Protein AF-A0AAV8VFJ3-F1 (afdb_monomer)

Foldseek 3Di:
DDDDDDDDDDDDPPPPDPPPPPCPPVVVVVVVVVVVPDDPDPDDPVRVVVVVQCVVAWDADPVGDIDGHDDDPDDPVVCPPVPVVVVVVVVVVVVVLVVDVVCVVVVVVVVVVCVVVVVDDDDPDD

Mean predicted aligned error: 16.57 Å

Structure (mmCIF, N/CA/C/O backbone):
data_AF-A0AAV8VFJ3-F1
#
_entry.id   AF-A0AAV8VFJ3-F1
#
loop_
_atom_site.group_PDB
_atom_site.id
_atom_site.type_symbol
_atom_site.label_atom_id
_atom_site.label_alt_id
_atom_site.label_comp_id
_atom_site.label_asym_id
_atom_site.label_entity_id
_atom_site.label_seq_id
_atom_site.pdbx_PDB_ins_code
_atom_site.Cartn_x
_atom_site.Cartn_y
_atom_site.Cartn_z
_atom_site.occupancy
_atom_site.B_iso_or_equiv
_atom_site.auth_seq_id
_atom_site.auth_comp_id
_atom_site.auth_asym_id
_atom_site.auth_atom_id
_atom_site.pdbx_PDB_model_num
ATOM 1 N N . MET A 1 1 ? -34.687 39.461 -45.281 1.00 33.06 1 MET A N 1
ATOM 2 C CA . MET A 1 1 ? -35.339 39.991 -44.066 1.00 33.06 1 MET A CA 1
ATOM 3 C C . MET A 1 1 ? -34.646 39.343 -42.871 1.00 33.06 1 MET A C 1
ATOM 5 O O . MET A 1 1 ? -34.921 38.197 -42.564 1.00 33.06 1 MET A O 1
ATOM 9 N N . THR A 1 2 ? -33.434 39.802 -42.568 1.00 41.56 2 THR A N 1
ATOM 10 C CA . THR A 1 2 ? -33.091 40.665 -41.418 1.00 41.56 2 THR A CA 1
ATOM 11 C C . THR A 1 2 ? -33.294 39.954 -40.078 1.00 41.56 2 THR A C 1
ATOM 13 O O . THR A 1 2 ? -34.392 39.939 -39.534 1.00 41.56 2 THR A O 1
ATOM 16 N N . ILE A 1 3 ? -32.209 39.376 -39.555 1.00 34.97 3 ILE A N 1
ATOM 17 C CA . ILE A 1 3 ? -32.096 38.940 -38.157 1.00 34.97 3 ILE A CA 1
ATOM 18 C C . ILE A 1 3 ? -31.726 40.187 -37.331 1.00 34.97 3 ILE A C 1
ATOM 20 O O . ILE A 1 3 ? -30.888 40.970 -37.791 1.00 34.97 3 ILE A O 1
ATOM 24 N N . PRO A 1 4 ? -32.374 40.439 -36.178 1.00 44.12 4 PRO A N 1
ATOM 25 C CA . PRO A 1 4 ? -32.238 41.697 -35.464 1.00 44.12 4 PRO A CA 1
ATOM 26 C C . PRO A 1 4 ? -30.902 41.829 -34.728 1.00 44.12 4 PRO A C 1
ATOM 28 O O . PRO A 1 4 ? -30.181 40.869 -34.467 1.00 44.12 4 PRO A O 1
ATOM 31 N N . GLN A 1 5 ? -30.623 43.093 -34.427 1.00 42.72 5 GLN A N 1
ATOM 32 C CA . GLN A 1 5 ? -29.388 43.657 -33.912 1.00 42.72 5 GLN A CA 1
ATOM 33 C C . GLN A 1 5 ? -28.966 43.124 -32.539 1.00 42.72 5 GLN A C 1
ATOM 35 O O . GLN A 1 5 ? -29.764 42.958 -31.615 1.00 42.72 5 GLN A O 1
ATOM 40 N N . ASN A 1 6 ? -27.651 42.952 -32.449 1.00 46.62 6 ASN A N 1
ATOM 41 C CA . ASN A 1 6 ? -26.830 42.634 -31.294 1.00 46.62 6 ASN A CA 1
ATOM 42 C C . ASN A 1 6 ? -27.063 43.636 -30.144 1.00 46.62 6 ASN A C 1
ATOM 44 O O . ASN A 1 6 ? -26.821 44.834 -30.304 1.00 46.62 6 ASN A O 1
ATOM 48 N N . LYS A 1 7 ? -27.524 43.159 -28.980 1.00 47.38 7 LYS A N 1
ATOM 49 C CA . LYS A 1 7 ? -27.520 43.953 -27.744 1.00 47.38 7 LYS A CA 1
ATOM 50 C C . LYS A 1 7 ? -26.159 43.797 -27.077 1.00 47.38 7 LYS A C 1
ATOM 52 O O . LYS A 1 7 ? -25.814 42.725 -26.592 1.00 47.38 7 LYS A O 1
ATOM 57 N N . ALA A 1 8 ? -25.417 44.898 -27.081 1.00 51.25 8 ALA A N 1
ATOM 58 C CA . ALA A 1 8 ? -24.137 45.055 -26.418 1.00 51.25 8 ALA A CA 1
ATOM 59 C C . ALA A 1 8 ? -24.222 44.682 -24.929 1.00 51.25 8 ALA A C 1
ATOM 61 O O . ALA A 1 8 ? -25.044 45.229 -24.192 1.00 51.25 8 ALA A O 1
ATOM 62 N N . PHE A 1 9 ? -23.323 43.801 -24.490 1.00 41.53 9 PHE A N 1
ATOM 63 C CA . PHE A 1 9 ? -22.914 43.713 -23.091 1.00 41.53 9 PHE A CA 1
ATOM 64 C C . PHE A 1 9 ? -21.600 44.485 -22.911 1.00 41.53 9 PHE A C 1
ATOM 66 O O . PHE A 1 9 ? -20.770 44.498 -23.825 1.00 41.53 9 PHE A O 1
ATOM 73 N N . PRO A 1 10 ? -21.435 45.196 -21.783 1.00 48.06 10 PRO A N 1
ATOM 74 C CA . PRO A 1 10 ? -20.426 46.229 -21.645 1.00 48.06 10 PRO A CA 1
ATOM 75 C C . PRO A 1 10 ? -19.028 45.629 -21.511 1.00 48.06 10 PRO A C 1
ATOM 77 O O . PRO A 1 10 ? -18.811 44.617 -20.847 1.00 48.06 10 PRO A O 1
ATOM 80 N N . PHE A 1 11 ? -18.090 46.310 -22.161 1.00 47.00 11 PHE A N 1
ATOM 81 C CA . PHE A 1 11 ? -16.655 46.083 -22.132 1.00 47.00 11 PHE A CA 1
ATOM 82 C C . PHE A 1 11 ? -16.135 45.837 -20.708 1.00 47.00 11 PHE A C 1
ATOM 84 O O . PHE A 1 11 ? -16.162 46.734 -19.867 1.00 47.00 11 PHE A O 1
ATOM 91 N N . CYS A 1 12 ? -15.597 44.639 -20.471 1.00 40.97 12 CYS A N 1
ATOM 92 C CA . CYS A 1 12 ? -14.735 44.352 -19.330 1.00 40.97 12 CYS A CA 1
ATOM 93 C C . CYS A 1 12 ? -13.270 44.359 -19.822 1.00 40.97 12 CYS A C 1
ATOM 95 O O . CYS A 1 12 ? -12.925 43.499 -20.635 1.00 40.97 12 CYS A O 1
ATOM 97 N N . PRO A 1 13 ? -12.398 45.297 -19.394 1.00 53.34 13 PRO A N 1
ATOM 98 C CA . PRO A 1 13 ? -11.065 45.471 -19.990 1.00 53.34 13 PRO A CA 1
ATOM 99 C C . PRO A 1 13 ? -9.995 44.445 -19.580 1.00 53.34 13 PRO A C 1
ATOM 101 O O . PRO A 1 13 ? -8.829 44.642 -19.905 1.00 53.34 13 PRO A O 1
ATOM 104 N N . THR A 1 14 ? -10.329 43.371 -18.864 1.00 51.41 14 THR A N 1
ATOM 105 C CA . THR A 1 14 ? -9.326 42.393 -18.385 1.00 51.41 14 THR A CA 1
ATOM 106 C C . THR A 1 14 ? -9.675 40.937 -18.666 1.00 51.41 14 THR A C 1
ATOM 108 O O . THR A 1 14 ? -9.094 40.029 -18.074 1.00 51.41 14 THR A O 1
ATOM 111 N N . ALA A 1 15 ? -10.543 40.678 -19.642 1.00 45.84 15 ALA A N 1
ATOM 112 C CA . ALA A 1 15 ? -10.585 39.363 -20.259 1.00 45.84 15 ALA A CA 1
ATOM 113 C C . ALA A 1 15 ? -9.408 39.249 -21.239 1.00 45.84 15 ALA A C 1
ATOM 115 O O . ALA A 1 15 ? -9.534 39.582 -22.416 1.00 45.84 15 ALA A O 1
ATOM 116 N N . LEU A 1 16 ? -8.266 38.740 -20.763 1.00 46.59 16 LEU A N 1
ATOM 117 C CA . LEU A 1 16 ? -7.356 37.971 -21.617 1.00 46.59 16 LEU A CA 1
ATOM 118 C C . LEU A 1 16 ?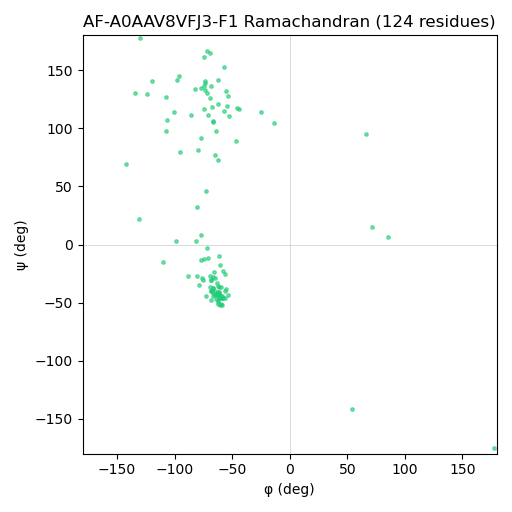 -8.093 36.693 -22.026 1.00 46.59 16 LEU A C 1
ATOM 120 O O . LEU A 1 16 ? -7.967 35.621 -21.443 1.00 46.59 16 LEU A O 1
ATOM 124 N N . PHE A 1 17 ? -8.982 36.927 -22.980 1.00 36.66 17 PHE A N 1
ATOM 125 C CA . PHE A 1 17 ? -9.399 36.095 -24.079 1.00 36.66 17 PHE A CA 1
ATOM 126 C C . PHE A 1 17 ? -8.439 34.916 -24.271 1.00 36.66 17 PHE A C 1
ATOM 128 O O . PHE A 1 17 ? -7.335 35.067 -24.792 1.00 36.66 17 PHE A O 1
ATOM 135 N N . TRP A 1 18 ? -8.870 33.727 -23.856 1.00 38.53 18 TRP A N 1
ATOM 136 C CA . TRP A 1 18 ? -8.283 32.467 -24.304 1.00 38.53 18 TRP A CA 1
ATOM 137 C C . TRP A 1 18 ? -8.686 32.182 -25.758 1.00 38.53 18 TRP A C 1
ATOM 139 O O . TRP A 1 18 ? -9.033 31.057 -26.096 1.00 38.53 18 TRP A O 1
ATOM 149 N N . ASP A 1 19 ? -8.588 33.170 -26.646 1.00 57.94 19 ASP A N 1
ATOM 150 C CA . ASP A 1 19 ? -8.544 32.879 -28.074 1.00 57.94 19 ASP A CA 1
ATOM 151 C C . ASP A 1 19 ? -7.081 32.841 -28.471 1.00 57.94 19 ASP A C 1
ATOM 153 O O . ASP A 1 19 ? -6.491 33.767 -29.020 1.00 57.94 19 ASP A O 1
ATOM 157 N N . ASN A 1 20 ? -6.487 31.705 -28.154 1.00 53.72 20 ASN A N 1
ATOM 158 C CA . ASN A 1 20 ? -5.525 31.121 -29.056 1.00 53.72 20 ASN A CA 1
ATOM 159 C C . ASN A 1 20 ? -5.728 29.611 -29.014 1.00 53.72 20 ASN A C 1
ATOM 161 O O . ASN A 1 20 ? -4.854 28.841 -28.620 1.00 53.72 20 ASN A O 1
ATOM 165 N N . THR A 1 21 ? -6.864 29.169 -29.559 1.00 55.00 21 THR A N 1
ATOM 166 C CA . THR A 1 21 ? -6.799 28.041 -30.494 1.00 55.00 21 THR A CA 1
ATOM 167 C C . THR A 1 21 ? -5.944 28.507 -31.672 1.00 55.00 21 THR A C 1
ATOM 169 O O . THR A 1 21 ? -6.419 28.772 -32.773 1.00 55.00 21 THR A O 1
ATOM 172 N N . SER A 1 22 ? -4.633 28.619 -31.417 1.00 54.38 22 SER A N 1
ATOM 173 C CA . SER A 1 22 ? -3.649 28.369 -32.445 1.00 54.38 22 SER A CA 1
ATOM 174 C C . SER A 1 22 ? -4.130 27.082 -33.079 1.00 54.38 22 SER A C 1
ATOM 176 O O . SER A 1 22 ? -4.323 26.082 -32.379 1.00 54.38 22 SER A O 1
ATOM 178 N N . LEU A 1 23 ? -4.463 27.166 -34.364 1.00 51.66 23 LEU A N 1
ATOM 179 C CA . LEU A 1 23 ? -4.550 26.027 -35.251 1.00 51.66 23 LEU A CA 1
ATOM 180 C C . LEU A 1 23 ? -3.279 25.226 -35.004 1.00 51.66 23 LEU A C 1
ATOM 182 O O . LEU A 1 23 ? -2.247 25.475 -35.624 1.00 51.66 23 LEU A O 1
ATOM 186 N N . PHE A 1 24 ? -3.339 24.309 -34.041 1.00 57.88 24 PHE A N 1
ATOM 187 C CA . PHE A 1 24 ? -2.315 23.322 -33.829 1.00 57.88 24 PHE A CA 1
ATOM 188 C C . PHE A 1 24 ? -2.378 22.524 -35.112 1.00 57.88 24 PHE A C 1
ATOM 190 O O . PHE A 1 24 ? -3.324 21.765 -35.337 1.00 57.88 24 PHE A O 1
ATOM 197 N N . ASN A 1 25 ? -1.481 22.858 -36.037 1.00 71.69 25 ASN A N 1
ATOM 198 C CA . ASN A 1 25 ? -1.535 22.352 -37.385 1.00 71.69 25 ASN A CA 1
ATOM 199 C C . ASN A 1 25 ? -1.516 20.830 -37.250 1.00 71.69 25 ASN A C 1
ATOM 201 O O . ASN A 1 25 ? -0.550 20.260 -36.747 1.00 71.69 25 ASN A O 1
ATOM 205 N N . ILE A 1 26 ? -2.600 20.165 -37.650 1.00 76.75 26 ILE A N 1
ATOM 206 C CA . ILE A 1 26 ? -2.734 18.710 -37.530 1.00 76.75 26 ILE A CA 1
ATOM 207 C C . ILE A 1 26 ? -1.561 18.023 -38.248 1.00 76.75 26 ILE A C 1
ATOM 209 O O . ILE A 1 26 ? -1.148 16.940 -37.852 1.00 76.75 26 ILE A O 1
ATOM 213 N N . GLN A 1 27 ? -0.948 18.680 -39.241 1.00 75.75 27 GLN A N 1
ATOM 214 C CA . GLN A 1 27 ? 0.276 18.220 -39.894 1.00 75.75 27 GLN A CA 1
ATOM 215 C C . GLN A 1 27 ? 1.507 18.285 -38.980 1.00 75.75 27 GLN A C 1
ATOM 217 O O . GLN A 1 27 ? 2.336 17.385 -39.045 1.00 75.75 27 GLN A O 1
ATOM 222 N N . GLN A 1 28 ? 1.628 19.298 -38.117 1.00 77.94 28 GLN A N 1
ATOM 223 C CA . GLN A 1 28 ? 2.675 19.361 -37.091 1.00 77.94 28 GLN A CA 1
ATOM 224 C C . GLN A 1 28 ? 2.447 18.294 -36.018 1.00 77.94 28 GLN A C 1
ATOM 226 O O . GLN A 1 28 ? 3.399 17.623 -35.638 1.00 77.94 28 GLN A O 1
ATOM 231 N N . LEU A 1 29 ? 1.192 18.063 -35.605 1.00 78.19 29 LEU A N 1
ATOM 232 C CA . LEU A 1 29 ? 0.853 16.959 -34.698 1.00 78.19 29 LEU A CA 1
ATOM 233 C C . LEU A 1 29 ? 1.189 15.601 -35.328 1.00 78.19 29 LEU A C 1
ATOM 235 O O . LEU A 1 29 ? 1.818 14.759 -34.702 1.00 78.19 29 LEU A O 1
ATOM 239 N N . ALA A 1 30 ? 0.811 15.393 -36.588 1.00 80.06 30 ALA A N 1
ATOM 240 C CA . ALA A 1 30 ? 1.083 14.159 -37.316 1.00 80.06 30 ALA A CA 1
ATOM 241 C C . ALA A 1 30 ? 2.582 13.954 -37.575 1.00 80.06 30 ALA A C 1
ATOM 243 O O . ALA A 1 30 ? 3.058 12.825 -37.521 1.00 80.06 30 ALA A O 1
ATOM 244 N N . ALA A 1 31 ? 3.333 15.022 -37.853 1.00 79.75 31 ALA A N 1
ATOM 245 C CA . ALA A 1 31 ? 4.785 14.964 -37.980 1.00 79.75 31 ALA A CA 1
ATOM 246 C C . ALA A 1 31 ? 5.445 14.632 -36.636 1.00 79.75 31 ALA A C 1
ATOM 248 O O . ALA A 1 31 ? 6.324 13.779 -36.600 1.00 79.75 31 ALA A O 1
ATOM 249 N N . PHE A 1 32 ? 4.973 15.230 -35.540 1.00 79.50 32 PHE A N 1
ATOM 250 C CA . PHE A 1 32 ? 5.429 14.927 -34.186 1.00 79.50 32 PHE A CA 1
ATOM 251 C C . PHE A 1 32 ? 5.220 13.444 -33.840 1.00 79.50 32 PHE A C 1
ATOM 253 O O . PHE A 1 32 ? 6.181 12.749 -33.522 1.00 79.50 32 PHE A O 1
ATOM 260 N N . TRP A 1 33 ? 4.006 12.912 -34.028 1.00 75.38 33 TRP A N 1
ATOM 261 C CA . TRP A 1 33 ? 3.724 11.495 -33.755 1.00 75.38 33 TRP A CA 1
ATOM 262 C C . TRP A 1 33 ? 4.460 10.531 -34.694 1.00 75.38 33 TRP A C 1
ATOM 264 O O . TRP A 1 33 ? 4.774 9.419 -34.288 1.00 75.38 33 TRP A O 1
ATOM 274 N N . LYS A 1 34 ? 4.784 10.934 -35.932 1.00 72.69 34 LYS A N 1
ATOM 275 C CA . LYS A 1 34 ? 5.639 10.136 -36.832 1.00 72.69 34 LYS A CA 1
ATOM 276 C C . LYS A 1 34 ? 7.088 10.050 -36.352 1.00 72.69 34 LYS A C 1
ATOM 278 O O . LYS A 1 34 ? 7.738 9.052 -36.635 1.00 72.69 34 LYS A O 1
ATOM 283 N N . VAL A 1 35 ? 7.586 11.071 -35.655 1.00 70.62 35 VAL A N 1
ATOM 284 C CA . VAL A 1 35 ? 8.947 11.087 -35.093 1.00 70.62 35 VAL A CA 1
ATOM 285 C C . VAL A 1 35 ? 9.049 10.204 -33.845 1.00 70.62 35 VAL A C 1
ATOM 287 O O . VAL A 1 35 ? 10.094 9.600 -33.622 1.00 70.62 35 VAL A O 1
ATOM 290 N N . GLU A 1 36 ? 7.972 10.058 -33.068 1.00 62.38 36 GLU A N 1
ATOM 291 C CA . GLU A 1 36 ? 7.946 9.159 -31.900 1.00 62.38 36 GLU A CA 1
ATOM 292 C C . GLU A 1 36 ? 7.852 7.664 -32.259 1.00 62.38 36 GLU A C 1
ATOM 294 O O . GLU A 1 36 ? 8.111 6.806 -31.412 1.00 62.38 36 GLU A O 1
ATOM 299 N N . VAL A 1 37 ? 7.544 7.323 -33.516 1.00 62.25 37 VAL A N 1
ATOM 300 C CA . VAL A 1 37 ? 7.648 5.944 -34.019 1.00 62.25 37 VAL A CA 1
ATOM 301 C C . VAL A 1 37 ? 9.114 5.656 -34.345 1.00 62.25 37 VAL A C 1
ATOM 303 O O . VAL A 1 37 ? 9.564 5.766 -35.485 1.00 62.25 37 VAL A O 1
ATOM 306 N N . LEU A 1 38 ? 9.884 5.317 -33.314 1.00 64.44 38 LEU A N 1
ATOM 307 C CA . LEU A 1 38 ? 11.282 4.926 -33.464 1.00 64.44 38 LEU A CA 1
ATOM 308 C C . LEU A 1 38 ? 11.379 3.567 -34.178 1.00 64.44 38 LEU A C 1
ATOM 310 O O . LEU A 1 38 ? 10.649 2.625 -33.865 1.00 64.44 38 LEU A O 1
ATOM 314 N N . ALA A 1 39 ? 12.309 3.456 -35.131 1.00 68.69 39 ALA A N 1
ATOM 315 C CA . ALA A 1 39 ? 12.740 2.165 -35.667 1.00 68.69 39 ALA A CA 1
ATOM 316 C C . ALA A 1 39 ? 13.265 1.277 -34.518 1.00 68.69 39 ALA A C 1
ATOM 318 O O . ALA A 1 39 ? 13.744 1.829 -33.523 1.00 68.69 39 ALA A O 1
ATOM 319 N N . PRO A 1 40 ? 13.206 -0.068 -34.626 1.00 66.38 40 PRO A N 1
ATOM 320 C CA . PRO A 1 40 ? 13.707 -0.955 -33.579 1.00 66.38 40 PRO A CA 1
ATOM 321 C C . PRO A 1 40 ? 15.150 -0.581 -33.222 1.00 66.38 40 PRO A C 1
ATOM 323 O O . PRO A 1 40 ? 16.069 -0.713 -34.033 1.00 66.38 40 PRO A O 1
ATOM 326 N N . LYS A 1 41 ? 15.319 -0.037 -32.015 1.00 70.75 41 LYS A N 1
ATOM 327 C CA . LYS A 1 41 ? 16.600 0.427 -31.488 1.00 70.75 41 LYS A CA 1
ATOM 328 C C . LYS A 1 41 ? 17.402 -0.796 -31.052 1.00 70.75 41 LYS A C 1
ATOM 330 O O . LYS A 1 41 ? 16.868 -1.677 -30.385 1.00 70.75 41 LYS A O 1
ATOM 335 N N . LEU A 1 42 ? 18.688 -0.848 -31.401 1.00 79.56 42 LEU A N 1
ATOM 336 C CA . LEU A 1 42 ? 19.613 -1.783 -30.762 1.00 79.56 42 LEU A CA 1
ATOM 337 C C . LEU A 1 42 ? 19.761 -1.351 -29.301 1.00 79.56 42 LEU A C 1
ATOM 339 O O . LEU A 1 42 ? 20.366 -0.317 -29.022 1.00 79.56 42 LEU A O 1
ATOM 343 N N . LEU A 1 43 ? 19.142 -2.105 -28.397 1.00 83.00 43 LEU A N 1
ATOM 344 C CA . LEU A 1 43 ? 19.193 -1.837 -26.965 1.00 83.00 43 LEU A CA 1
ATOM 345 C C . LEU A 1 43 ? 20.560 -2.235 -26.420 1.00 83.00 43 LEU A C 1
ATOM 347 O O . LEU A 1 43 ? 21.074 -3.311 -26.740 1.00 83.00 43 LEU A O 1
ATOM 351 N N . ASN A 1 44 ? 21.133 -1.393 -25.563 1.00 88.12 44 ASN A N 1
ATOM 352 C CA . ASN A 1 44 ? 22.249 -1.839 -24.738 1.00 88.12 44 ASN A CA 1
ATOM 353 C C . ASN A 1 44 ? 21.758 -2.858 -23.689 1.00 88.12 44 ASN A C 1
ATOM 355 O O . ASN A 1 44 ? 20.561 -2.964 -23.420 1.00 88.12 44 ASN A O 1
ATOM 359 N N . THR A 1 45 ? 22.672 -3.597 -23.062 1.00 88.56 45 THR A N 1
ATOM 360 C CA . THR A 1 45 ? 22.340 -4.638 -22.072 1.00 88.56 45 THR A CA 1
ATOM 361 C C . THR A 1 45 ? 21.446 -4.127 -20.939 1.00 88.56 45 THR A C 1
ATOM 363 O O . THR A 1 45 ? 20.468 -4.784 -20.593 1.00 88.56 45 THR A O 1
ATOM 366 N N . GLU A 1 46 ? 21.737 -2.944 -20.397 1.00 89.44 46 GLU A N 1
ATOM 367 C CA . GLU A 1 46 ? 20.934 -2.322 -19.335 1.00 89.44 46 GLU A CA 1
ATOM 368 C C . GLU A 1 46 ? 19.536 -1.911 -19.822 1.00 89.44 46 GLU A C 1
ATOM 370 O O . GLU A 1 46 ? 18.546 -2.122 -19.121 1.00 89.44 46 GLU A O 1
ATOM 375 N N . GLU A 1 47 ? 19.435 -1.368 -21.040 1.00 88.25 47 GLU A N 1
ATOM 376 C CA . GLU A 1 47 ? 18.155 -0.963 -21.635 1.00 88.25 47 GLU A CA 1
ATOM 377 C C . GLU A 1 47 ? 17.261 -2.187 -21.880 1.00 88.25 47 GLU A C 1
ATOM 379 O O . GLU A 1 47 ? 16.082 -2.169 -21.527 1.00 88.25 47 GLU A O 1
ATOM 384 N N . ALA A 1 48 ? 17.837 -3.277 -22.395 1.00 89.25 48 ALA A N 1
ATOM 385 C CA . ALA A 1 48 ? 17.131 -4.537 -22.610 1.00 89.25 48 ALA A CA 1
ATOM 386 C C . ALA A 1 48 ? 16.610 -5.138 -21.293 1.00 89.25 48 ALA A C 1
ATOM 388 O O . ALA A 1 48 ? 15.468 -5.589 -21.228 1.00 89.25 48 ALA A O 1
ATOM 389 N N . GLN A 1 49 ? 17.410 -5.096 -20.223 1.00 88.19 49 GLN A N 1
ATOM 390 C CA . GLN A 1 49 ? 16.987 -5.550 -18.893 1.00 88.19 49 GLN A CA 1
ATOM 391 C C . GLN A 1 49 ? 15.850 -4.696 -18.319 1.00 88.19 49 GLN A C 1
ATOM 393 O O . GLN A 1 49 ? 14.915 -5.229 -17.717 1.00 88.19 49 GLN A O 1
ATOM 398 N N . CYS A 1 50 ? 15.906 -3.375 -18.508 1.00 87.00 50 CYS A N 1
ATOM 399 C CA . CYS A 1 50 ? 14.838 -2.473 -18.082 1.00 87.00 50 CYS A CA 1
ATOM 400 C C . CYS A 1 50 ? 13.533 -2.751 -18.835 1.00 87.00 50 CYS A C 1
ATOM 402 O O . CYS A 1 50 ? 12.466 -2.783 -18.220 1.00 87.00 50 CYS A O 1
ATOM 404 N N . GLU A 1 51 ? 13.614 -2.984 -20.146 1.00 89.44 51 GLU A N 1
ATOM 405 C CA . GLU A 1 51 ? 12.449 -3.301 -20.968 1.00 89.44 51 GLU A CA 1
ATOM 406 C C . GLU A 1 51 ? 11.843 -4.659 -20.600 1.00 89.44 51 GLU A C 1
ATOM 408 O O . GLU A 1 51 ? 10.633 -4.753 -20.392 1.00 89.44 51 GLU A O 1
ATOM 413 N N . GLU A 1 52 ? 12.669 -5.689 -20.401 1.00 90.00 52 GLU A N 1
ATOM 414 C CA . GLU A 1 52 ? 12.206 -6.993 -19.918 1.00 90.00 52 GLU A CA 1
ATOM 415 C C . GLU A 1 52 ? 11.501 -6.863 -18.560 1.00 90.00 52 GLU A C 1
ATOM 417 O O . GLU A 1 52 ? 10.406 -7.401 -18.360 1.00 90.00 52 GLU A O 1
ATOM 422 N N . LEU A 1 53 ? 12.089 -6.110 -17.625 1.00 88.50 53 LEU A N 1
ATOM 423 C CA . LEU A 1 53 ? 11.484 -5.865 -16.320 1.00 88.50 53 LEU A CA 1
ATOM 424 C C . LEU A 1 53 ? 10.137 -5.151 -16.458 1.00 88.50 53 LEU A C 1
ATOM 426 O O . LEU A 1 53 ? 9.170 -5.549 -15.802 1.00 88.50 53 LEU A O 1
ATOM 430 N N . PHE A 1 54 ? 10.058 -4.123 -17.302 1.00 89.69 54 PHE A N 1
ATOM 431 C CA . PHE A 1 54 ? 8.828 -3.381 -17.553 1.00 89.69 54 PHE A CA 1
ATOM 432 C C . PHE A 1 54 ? 7.737 -4.297 -18.111 1.00 89.69 54 PHE A C 1
ATOM 434 O O . PHE A 1 54 ? 6.666 -4.382 -17.513 1.00 89.69 54 PHE A O 1
ATOM 441 N N . LEU A 1 55 ? 8.028 -5.059 -19.168 1.00 90.12 55 LEU A N 1
ATOM 442 C CA . LEU A 1 55 ? 7.087 -6.004 -19.779 1.00 90.12 55 LEU A CA 1
ATOM 443 C C . LEU A 1 55 ? 6.622 -7.087 -18.797 1.00 90.12 55 LEU A C 1
ATOM 445 O O . LEU A 1 55 ? 5.460 -7.489 -18.806 1.00 90.12 55 LEU A O 1
ATOM 449 N N . LYS A 1 56 ? 7.513 -7.550 -17.916 1.00 88.94 56 LYS A N 1
ATOM 450 C CA . LYS A 1 56 ? 7.206 -8.583 -16.917 1.00 88.94 56 LYS A CA 1
ATOM 451 C C . LYS A 1 56 ? 6.390 -8.064 -15.734 1.00 88.94 56 LYS A C 1
ATOM 453 O O . LYS A 1 56 ? 5.700 -8.841 -15.073 1.00 88.94 56 LYS A O 1
ATOM 458 N N . THR A 1 57 ? 6.526 -6.786 -15.392 1.00 91.12 57 THR A N 1
ATOM 459 C CA . THR A 1 57 ? 5.937 -6.212 -14.168 1.00 91.12 57 THR A CA 1
ATOM 460 C C . THR A 1 57 ? 4.790 -5.257 -14.430 1.00 91.12 57 THR A C 1
ATOM 462 O O . THR A 1 57 ? 4.039 -4.980 -13.500 1.00 91.12 57 THR A O 1
ATOM 465 N N . THR A 1 58 ? 4.624 -4.785 -15.659 1.00 92.88 58 THR A N 1
ATOM 466 C CA . THR A 1 58 ? 3.652 -3.756 -16.009 1.00 92.88 58 THR A CA 1
ATOM 467 C C . THR A 1 58 ? 2.725 -4.249 -17.110 1.00 92.88 58 THR A C 1
ATOM 469 O O . THR A 1 58 ? 3.166 -4.708 -18.158 1.00 92.88 58 THR A O 1
ATOM 472 N N . SER A 1 59 ? 1.421 -4.116 -16.892 1.00 93.19 59 SER A N 1
ATOM 473 C CA . SER A 1 59 ? 0.383 -4.351 -17.896 1.00 93.19 59 SER A CA 1
ATOM 474 C C . SER A 1 59 ? -0.587 -3.168 -17.951 1.00 93.19 59 SER A C 1
ATOM 476 O O . SER A 1 59 ? -0.432 -2.187 -17.219 1.00 93.19 59 SER A O 1
ATOM 478 N N . ARG A 1 60 ? -1.571 -3.212 -18.855 1.00 94.19 60 ARG A N 1
ATOM 479 C CA . ARG A 1 60 ? -2.644 -2.214 -18.925 1.00 94.19 60 ARG A CA 1
ATOM 480 C C . ARG A 1 60 ? -4.004 -2.871 -18.732 1.00 94.19 60 ARG A C 1
ATOM 482 O O . ARG A 1 60 ? -4.244 -3.960 -19.239 1.00 94.19 60 ARG A O 1
ATOM 489 N N . ASP A 1 61 ? -4.873 -2.180 -18.009 1.00 90.62 61 ASP A N 1
ATOM 490 C CA . ASP A 1 61 ? -6.295 -2.502 -17.884 1.00 90.62 61 ASP A CA 1
ATOM 491 C C . ASP A 1 61 ? -7.044 -2.174 -19.193 1.00 90.62 61 ASP A C 1
ATOM 493 O O . ASP A 1 61 ? -6.548 -1.415 -20.029 1.00 90.62 61 ASP A O 1
ATOM 497 N N . ASN A 1 62 ? -8.279 -2.655 -19.341 1.00 91.75 62 ASN A N 1
ATOM 498 C CA . ASN A 1 62 ? -9.141 -2.442 -20.513 1.00 91.75 62 ASN A CA 1
ATOM 499 C C . ASN A 1 62 ? -9.455 -0.955 -20.781 1.00 91.75 62 ASN A C 1
ATOM 501 O O . ASN A 1 62 ? -9.869 -0.590 -21.877 1.00 91.75 62 ASN A O 1
ATOM 505 N N . ILE A 1 63 ? -9.250 -0.094 -19.781 1.00 92.25 63 ILE A N 1
ATOM 506 C CA . ILE A 1 63 ? -9.450 1.366 -19.837 1.00 92.25 63 ILE A CA 1
ATOM 507 C C . ILE A 1 63 ? -8.106 2.100 -20.074 1.00 92.25 63 ILE A C 1
ATOM 509 O O . ILE A 1 63 ? -8.035 3.324 -20.080 1.00 92.25 63 ILE A O 1
ATOM 513 N N . GLY A 1 64 ? -7.001 1.367 -20.254 1.00 88.94 64 GLY A N 1
ATOM 514 C CA . GLY A 1 64 ? -5.674 1.921 -20.543 1.00 88.94 64 GLY A CA 1
ATOM 515 C C . GLY A 1 64 ? -4.857 2.346 -19.317 1.00 88.94 64 GLY A C 1
ATOM 516 O O . GLY A 1 64 ? -3.778 2.914 -19.475 1.00 88.94 64 GLY A O 1
ATOM 517 N N . ARG A 1 65 ? -5.327 2.063 -18.095 1.00 90.50 65 ARG A N 1
ATOM 518 C CA . ARG A 1 65 ? -4.580 2.336 -16.854 1.00 90.50 65 ARG A CA 1
ATOM 519 C C . ARG A 1 65 ? -3.435 1.345 -16.685 1.00 90.50 65 ARG A C 1
ATOM 521 O O . ARG A 1 65 ? -3.629 0.156 -16.914 1.00 90.50 65 ARG A O 1
ATOM 528 N N . PHE A 1 66 ? -2.276 1.814 -16.234 1.00 91.12 66 PHE A N 1
ATOM 529 C CA . PHE A 1 66 ? -1.156 0.929 -15.921 1.00 91.12 66 PHE A CA 1
ATOM 530 C C . PHE A 1 66 ? -1.412 0.128 -14.643 1.00 91.12 66 PHE A C 1
ATOM 532 O O . PHE A 1 66 ? -1.753 0.685 -13.600 1.00 91.12 66 PHE A O 1
ATOM 539 N N . ILE A 1 67 ? -1.198 -1.180 -14.733 1.00 89.44 67 ILE A N 1
ATOM 540 C CA . ILE A 1 67 ? -1.166 -2.118 -13.619 1.00 89.44 67 ILE A CA 1
ATOM 541 C C . ILE A 1 67 ? 0.301 -2.482 -13.420 1.00 89.44 67 ILE A C 1
ATOM 543 O O . ILE A 1 67 ? 0.882 -3.191 -14.236 1.00 89.44 67 ILE A O 1
ATOM 547 N N . VAL A 1 68 ? 0.910 -1.968 -12.354 1.00 89.88 68 VAL A N 1
ATOM 548 C CA . VAL A 1 68 ? 2.323 -2.210 -12.041 1.00 89.88 68 VAL A CA 1
ATOM 549 C C . VAL A 1 68 ? 2.412 -3.153 -10.849 1.00 89.88 68 VAL A C 1
ATOM 551 O O . VAL A 1 68 ? 1.828 -2.902 -9.793 1.00 89.88 68 VAL A O 1
ATOM 554 N N . ARG A 1 69 ? 3.166 -4.240 -10.995 1.00 84.00 69 ARG A N 1
ATOM 555 C CA . ARG A 1 69 ? 3.508 -5.143 -9.901 1.00 84.00 69 ARG A CA 1
ATOM 556 C C . ARG A 1 69 ? 4.550 -4.466 -9.024 1.00 84.00 69 ARG A C 1
ATOM 558 O O . ARG A 1 69 ? 5.673 -4.233 -9.465 1.00 84.00 69 ARG A O 1
ATOM 565 N N . LEU A 1 70 ? 4.195 -4.202 -7.770 1.00 81.19 70 LEU A N 1
ATOM 566 C CA . LEU A 1 70 ? 5.144 -3.659 -6.807 1.00 81.19 70 LEU A CA 1
ATOM 567 C C . LEU A 1 70 ? 6.284 -4.675 -6.592 1.00 81.19 70 LEU A C 1
ATOM 569 O O . LEU A 1 70 ? 6.008 -5.824 -6.229 1.00 81.19 70 LEU A O 1
ATOM 573 N N . PRO A 1 71 ? 7.550 -4.307 -6.852 1.00 72.50 71 PRO A N 1
ATOM 574 C CA . PRO A 1 71 ? 8.658 -5.230 -6.677 1.00 72.50 71 PRO A CA 1
ATOM 575 C C . PRO A 1 71 ? 8.867 -5.498 -5.184 1.00 72.50 71 PRO A C 1
ATOM 577 O O . PRO A 1 71 ? 9.032 -4.575 -4.387 1.00 72.50 71 PRO A O 1
ATOM 580 N N . PHE A 1 72 ? 8.879 -6.773 -4.796 1.00 72.62 72 PHE A N 1
ATOM 581 C CA . PHE A 1 72 ? 9.345 -7.158 -3.467 1.00 72.62 72 PHE A CA 1
ATOM 582 C C . PHE A 1 72 ? 10.863 -7.033 -3.425 1.00 72.62 72 PHE A C 1
ATOM 584 O O . PHE A 1 72 ? 11.551 -7.482 -4.340 1.00 72.62 72 PHE A O 1
ATOM 591 N N . LYS A 1 73 ? 11.368 -6.405 -2.360 1.00 67.25 73 LYS A N 1
ATOM 592 C CA . LYS A 1 73 ? 12.782 -6.047 -2.239 1.00 67.25 73 LYS A CA 1
ATOM 593 C C . LYS A 1 73 ? 13.706 -7.267 -2.149 1.00 67.25 73 LYS A C 1
ATOM 595 O O . LYS A 1 73 ? 14.865 -7.107 -2.481 1.00 67.25 73 LYS A O 1
ATOM 600 N N . GLU A 1 74 ? 13.198 -8.432 -1.719 1.00 69.06 74 GLU A N 1
ATOM 601 C CA . GLU A 1 74 ? 13.851 -9.754 -1.738 1.00 69.06 74 GLU A CA 1
ATOM 602 C C . GLU A 1 74 ? 12.945 -10.822 -1.080 1.00 69.06 74 GLU A C 1
ATOM 604 O O . GLU A 1 74 ? 11.795 -10.530 -0.746 1.00 69.06 74 GLU A O 1
ATOM 609 N N . ASN A 1 75 ? 13.466 -12.051 -0.932 1.00 67.25 75 ASN A N 1
ATOM 610 C CA . ASN A 1 75 ? 12.836 -13.273 -0.419 1.00 67.25 75 ASN A CA 1
ATOM 611 C C . ASN A 1 75 ? 11.645 -13.038 0.536 1.00 67.25 75 ASN A C 1
ATOM 613 O O . ASN A 1 75 ? 11.816 -12.559 1.656 1.00 67.25 75 ASN A O 1
ATOM 617 N N . ILE A 1 76 ? 10.438 -13.423 0.106 1.00 66.56 76 ILE A N 1
ATOM 618 C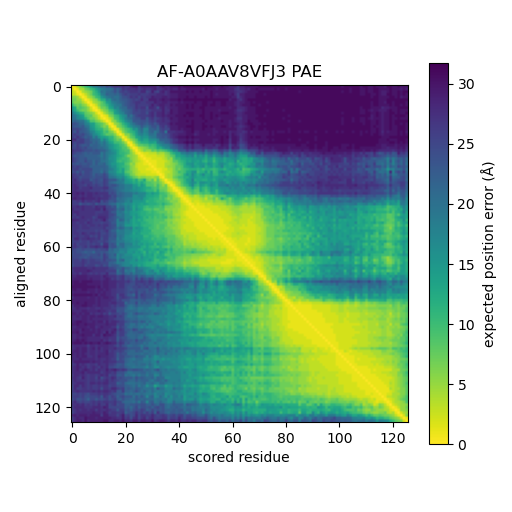 CA . ILE A 1 76 ? 9.171 -13.220 0.840 1.00 66.56 76 ILE A CA 1
ATOM 619 C C . ILE A 1 76 ? 9.223 -13.878 2.235 1.00 66.56 76 ILE A C 1
ATOM 621 O O . ILE A 1 76 ? 8.542 -13.451 3.165 1.00 66.56 76 ILE A O 1
ATOM 625 N N . TYR A 1 77 ? 10.096 -14.871 2.421 1.00 67.56 77 TYR A N 1
ATOM 626 C CA . TYR A 1 77 ? 10.327 -15.533 3.705 1.00 67.56 77 TYR A CA 1
ATOM 627 C C . TYR A 1 77 ? 11.069 -14.660 4.741 1.00 67.56 77 TYR A C 1
ATOM 629 O O . TYR A 1 77 ? 11.048 -14.981 5.927 1.00 67.56 77 TYR A O 1
ATOM 637 N N . ASN A 1 78 ? 11.644 -13.516 4.346 1.00 68.56 78 ASN A N 1
ATOM 638 C CA . ASN A 1 78 ? 12.287 -12.554 5.254 1.00 68.56 78 ASN A CA 1
ATOM 639 C C . ASN A 1 78 ? 11.293 -11.608 5.954 1.00 68.56 78 ASN A C 1
ATOM 641 O O . ASN A 1 78 ? 11.712 -10.739 6.718 1.00 68.56 78 ASN A O 1
ATOM 645 N N . LEU A 1 79 ? 9.979 -11.764 5.740 1.00 68.00 79 LEU A N 1
ATOM 646 C CA . LEU A 1 79 ? 8.951 -10.982 6.445 1.00 68.00 79 LEU A CA 1
ATOM 647 C C . LEU A 1 79 ? 8.958 -11.194 7.973 1.00 68.00 79 LEU A C 1
ATOM 649 O O . LEU A 1 79 ? 8.282 -10.452 8.691 1.00 68.00 79 LEU A O 1
ATOM 653 N N . GLY A 1 80 ? 9.719 -12.176 8.470 1.00 78.56 80 GLY A N 1
ATOM 654 C CA . GLY A 1 80 ? 9.954 -12.404 9.891 1.00 78.56 80 GLY A CA 1
ATOM 655 C C . GLY A 1 80 ? 8.653 -12.531 10.682 1.00 78.56 80 GLY A C 1
ATOM 656 O O . GLY A 1 80 ? 7.659 -13.078 10.203 1.00 78.56 80 GLY A O 1
ATOM 657 N N . ASP A 1 81 ? 8.634 -11.969 11.889 1.00 83.31 81 ASP A N 1
ATOM 658 C CA . ASP A 1 81 ? 7.511 -12.072 12.825 1.00 83.31 81 ASP A CA 1
ATOM 659 C C . ASP A 1 81 ? 6.339 -11.099 12.538 1.00 83.31 81 ASP A C 1
ATOM 661 O O . ASP A 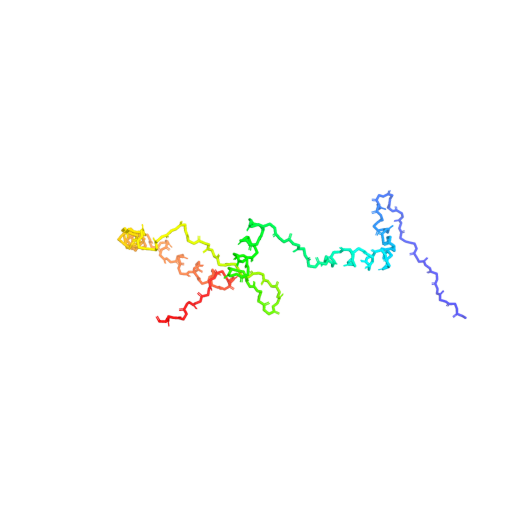1 81 ? 5.657 -10.596 13.438 1.00 83.31 81 ASP A O 1
ATOM 665 N N . SER A 1 82 ? 6.104 -10.790 11.258 1.00 87.31 82 SER A N 1
ATOM 666 C CA . SER A 1 82 ? 5.043 -9.876 10.808 1.00 87.31 82 SER A CA 1
ATOM 667 C C . SER A 1 82 ? 3.658 -10.285 11.315 1.00 87.31 82 SER A C 1
ATOM 669 O O . SER A 1 82 ? 2.877 -9.425 11.732 1.00 87.31 82 SER A O 1
ATOM 671 N N . TYR A 1 83 ? 3.374 -11.590 11.364 1.00 89.38 83 TYR A N 1
ATOM 672 C CA . TYR A 1 83 ? 2.109 -12.116 11.866 1.00 89.38 83 TYR A CA 1
ATOM 673 C C . TYR A 1 83 ? 1.882 -11.778 13.342 1.00 89.38 83 TYR A C 1
ATOM 675 O O . TYR A 1 83 ? 0.833 -11.226 13.678 1.00 89.38 83 TYR A O 1
ATOM 683 N N . ASN A 1 84 ? 2.839 -12.046 14.238 1.00 92.50 84 ASN A N 1
ATOM 684 C CA . ASN A 1 84 ? 2.624 -11.744 15.655 1.00 92.50 84 ASN A CA 1
ATOM 685 C C . ASN A 1 84 ? 2.579 -10.232 15.910 1.00 92.50 84 ASN A C 1
ATOM 687 O O . ASN A 1 84 ? 1.836 -9.789 16.790 1.00 92.50 84 ASN A O 1
ATOM 691 N N . ILE A 1 85 ? 3.297 -9.421 15.124 1.00 92.94 85 ILE A N 1
ATOM 692 C CA . ILE A 1 85 ? 3.165 -7.957 15.165 1.00 92.94 85 ILE A CA 1
ATOM 693 C C . ILE A 1 85 ? 1.746 -7.535 14.763 1.00 92.94 85 ILE A C 1
ATOM 695 O O . ILE A 1 85 ? 1.111 -6.767 15.492 1.00 92.94 85 ILE A O 1
ATOM 699 N N . ALA A 1 86 ? 1.230 -8.044 13.642 1.00 94.12 86 ALA A N 1
ATOM 700 C CA . ALA A 1 86 ? -0.123 -7.756 13.171 1.00 94.12 86 ALA A CA 1
ATOM 701 C C . ALA A 1 86 ? -1.177 -8.205 14.194 1.00 94.12 86 ALA A C 1
ATOM 703 O O . ALA A 1 86 ? -2.053 -7.423 14.562 1.00 94.12 86 ALA A O 1
ATOM 704 N N . LYS A 1 87 ? -1.029 -9.414 14.745 1.00 95.69 87 LYS A N 1
ATOM 705 C CA . LYS A 1 87 ? -1.894 -9.960 15.797 1.00 95.69 87 LYS A CA 1
ATOM 706 C C . LYS A 1 87 ? -1.897 -9.081 17.045 1.00 95.69 87 LYS A C 1
ATOM 708 O O . LYS A 1 87 ? -2.959 -8.773 17.576 1.00 95.69 87 LYS A O 1
ATOM 713 N N . ARG A 1 88 ? -0.727 -8.631 17.511 1.00 96.12 88 ARG A N 1
ATOM 714 C CA . ARG A 1 88 ? -0.620 -7.753 18.686 1.00 96.12 88 ARG A CA 1
ATOM 715 C C . ARG A 1 88 ? -1.312 -6.411 18.450 1.00 96.12 88 ARG A C 1
ATOM 717 O O . ARG A 1 88 ? -2.027 -5.937 19.328 1.00 96.12 88 ARG A O 1
ATOM 724 N N . ARG A 1 89 ? -1.133 -5.818 17.264 1.00 96.06 89 ARG A N 1
ATOM 725 C CA . ARG A 1 89 ? -1.810 -4.570 16.870 1.00 96.06 89 ARG A CA 1
ATOM 726 C C . ARG A 1 89 ? -3.325 -4.747 16.794 1.00 96.06 89 ARG A C 1
ATOM 728 O O . ARG A 1 89 ? -4.049 -3.893 17.294 1.00 96.06 89 ARG A O 1
ATOM 735 N N . PHE A 1 90 ? -3.785 -5.860 16.230 1.00 95.50 90 PHE A N 1
ATOM 736 C CA . PHE A 1 90 ? -5.202 -6.201 16.171 1.00 95.50 90 PHE A CA 1
ATOM 737 C C . PHE A 1 90 ? -5.809 -6.317 17.575 1.00 95.50 90 PHE A C 1
ATOM 739 O O . PHE A 1 90 ? -6.766 -5.618 17.886 1.00 95.50 90 PHE A O 1
ATOM 746 N N . LEU A 1 91 ? -5.197 -7.098 18.470 1.00 97.12 91 LEU A N 1
ATOM 747 C CA . LEU A 1 91 ? -5.680 -7.245 19.849 1.00 97.12 91 LEU A CA 1
ATOM 748 C C . LEU A 1 91 ? -5.661 -5.924 20.630 1.00 97.12 91 LEU A C 1
ATOM 750 O O . LEU A 1 91 ? -6.542 -5.668 21.448 1.00 97.12 91 LEU A O 1
ATOM 75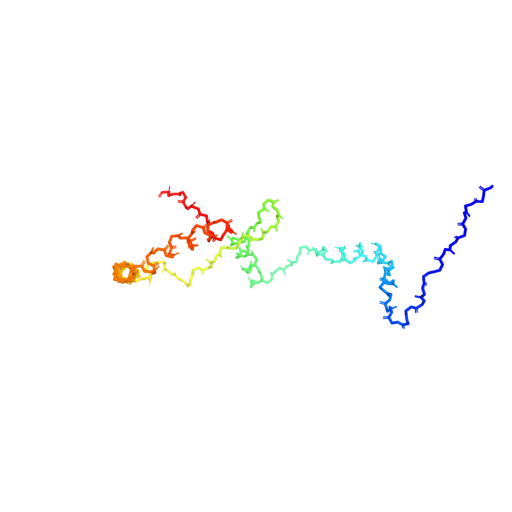4 N N . HIS A 1 92 ? -4.668 -5.069 20.383 1.00 96.06 92 HIS A N 1
ATOM 755 C CA . HIS A 1 92 ? -4.631 -3.735 20.971 1.00 96.06 92 HIS A CA 1
ATOM 756 C C . HIS A 1 92 ? -5.816 -2.874 20.507 1.00 96.06 92 HIS A C 1
ATOM 758 O O . HIS A 1 92 ? -6.446 -2.214 21.334 1.00 96.06 92 HIS A O 1
ATOM 764 N N . LEU A 1 93 ? -6.146 -2.909 19.211 1.00 94.25 93 LEU A N 1
ATOM 765 C CA . LEU A 1 93 ? -7.308 -2.212 18.661 1.00 94.25 93 LEU A CA 1
ATOM 766 C C . LEU A 1 93 ? -8.613 -2.736 19.273 1.00 94.25 93 LEU A C 1
ATOM 768 O O . LEU A 1 93 ? -9.410 -1.935 19.751 1.00 94.25 93 LEU A O 1
ATOM 772 N N . GLU A 1 94 ? -8.794 -4.056 19.330 1.00 94.44 94 GLU A N 1
ATOM 773 C CA . GLU A 1 94 ? -9.969 -4.694 19.943 1.00 94.44 94 GLU A CA 1
ATOM 774 C C . GLU A 1 94 ? -10.157 -4.256 21.400 1.00 94.44 94 GLU A C 1
ATOM 776 O O . GLU A 1 94 ? -11.248 -3.855 21.809 1.00 94.44 94 GLU A O 1
ATOM 781 N N . ASN A 1 95 ? -9.075 -4.245 22.183 1.00 95.94 95 ASN A N 1
ATOM 7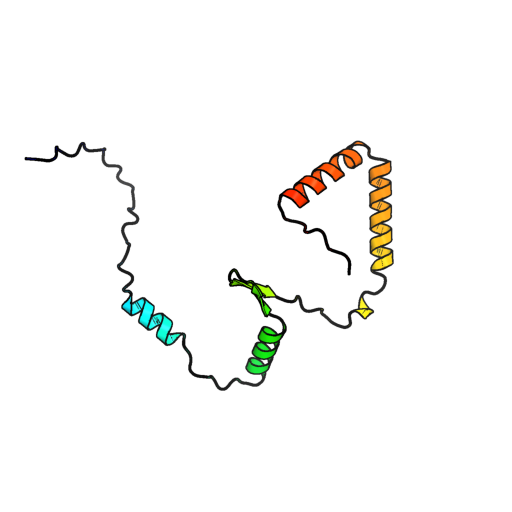82 C CA . ASN A 1 95 ? -9.117 -3.761 23.560 1.00 95.94 95 ASN A CA 1
ATOM 783 C C . ASN A 1 95 ? -9.502 -2.279 23.628 1.00 95.94 95 ASN A C 1
ATOM 785 O O . ASN A 1 95 ? -10.344 -1.905 24.441 1.00 95.94 95 ASN A O 1
ATOM 789 N N . LYS A 1 96 ? -8.937 -1.430 22.763 1.00 94.75 96 LYS A N 1
ATOM 790 C CA . LYS A 1 96 ? -9.283 -0.004 22.720 1.00 94.75 96 LYS A CA 1
ATOM 791 C C . LYS A 1 96 ? -10.769 0.200 22.410 1.00 94.75 96 LYS A C 1
ATOM 793 O O . LYS A 1 96 ? -11.429 0.957 23.112 1.00 94.75 96 LYS A O 1
ATOM 798 N N . LEU A 1 97 ? -11.307 -0.519 21.424 1.00 93.94 97 LEU A N 1
ATOM 799 C CA . LEU A 1 97 ? -12.731 -0.482 21.073 1.00 93.94 97 LEU A CA 1
ATOM 800 C C . LEU A 1 97 ? -13.621 -1.034 22.197 1.00 93.94 97 LEU A C 1
ATOM 802 O O . LEU A 1 97 ? -14.764 -0.615 22.347 1.00 93.94 97 LEU A O 1
ATOM 806 N N . LYS A 1 98 ? -13.121 -1.966 23.013 1.00 93.75 98 LYS A N 1
ATOM 807 C CA . LYS A 1 98 ? -13.857 -2.476 24.175 1.00 93.75 98 LYS A CA 1
ATOM 808 C C . LYS A 1 98 ? -14.021 -1.421 25.271 1.00 93.75 98 LYS A C 1
ATOM 810 O O . LYS A 1 98 ? -15.082 -1.370 25.888 1.00 93.75 98 LYS A O 1
ATOM 815 N N . PHE A 1 99 ? -12.986 -0.623 25.531 1.00 93.88 99 PHE A N 1
ATOM 816 C CA . PHE A 1 99 ? -12.999 0.377 26.605 1.00 93.88 99 PHE A CA 1
ATOM 817 C C . PHE A 1 99 ? -13.552 1.738 26.165 1.00 93.88 99 PHE A C 1
ATOM 819 O O . PHE A 1 99 ? -14.114 2.454 26.989 1.00 93.88 99 PHE A O 1
ATOM 826 N N . ASP A 1 100 ? -13.437 2.083 24.882 1.00 95.25 100 ASP A N 1
ATOM 827 C CA . ASP A 1 100 ? -13.953 3.328 24.314 1.00 95.25 100 ASP A CA 1
ATOM 828 C C . ASP A 1 100 ? -15.192 3.064 23.446 1.00 95.25 100 AS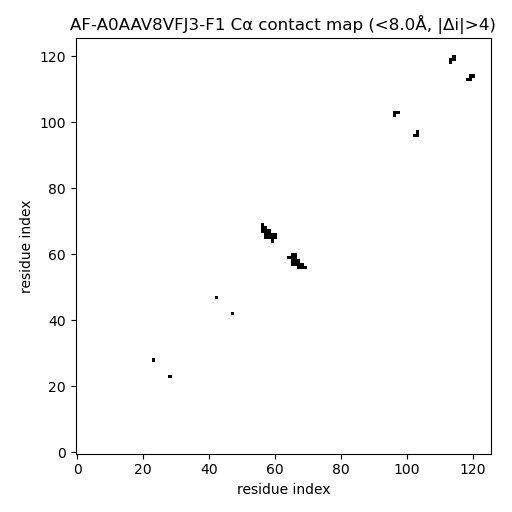P A C 1
ATOM 830 O O . ASP A 1 100 ? -15.115 2.707 22.265 1.00 95.25 100 ASP A O 1
ATOM 834 N N . MET A 1 101 ? -16.364 3.261 24.051 1.00 93.19 101 MET A N 1
ATOM 835 C CA . MET A 1 101 ? -17.650 3.019 23.400 1.00 93.19 101 MET A CA 1
ATOM 836 C C . MET A 1 101 ? -17.958 4.032 22.287 1.00 93.19 101 MET A C 1
ATOM 838 O O . MET A 1 101 ? -18.667 3.692 21.338 1.00 93.19 101 MET A O 1
ATOM 842 N N . GLN A 1 102 ? -17.415 5.253 22.357 1.00 95.06 102 GLN A N 1
ATOM 843 C CA . GLN A 1 102 ? -17.580 6.233 21.282 1.00 95.06 102 GLN A CA 1
ATOM 844 C C . GLN A 1 102 ? -16.816 5.780 20.039 1.00 95.06 102 GLN A C 1
ATOM 846 O O . GLN A 1 102 ? -17.390 5.717 18.949 1.00 95.06 102 GLN A O 1
ATOM 851 N N . LEU A 1 103 ? -15.555 5.378 20.213 1.00 93.38 103 LEU A N 1
ATOM 852 C CA . LEU A 1 103 ? -14.727 4.874 19.122 1.00 93.38 103 LEU A CA 1
ATOM 853 C C . LEU A 1 103 ? -15.308 3.593 18.510 1.00 93.38 103 LEU A C 1
ATOM 855 O O . LEU A 1 103 ? -15.352 3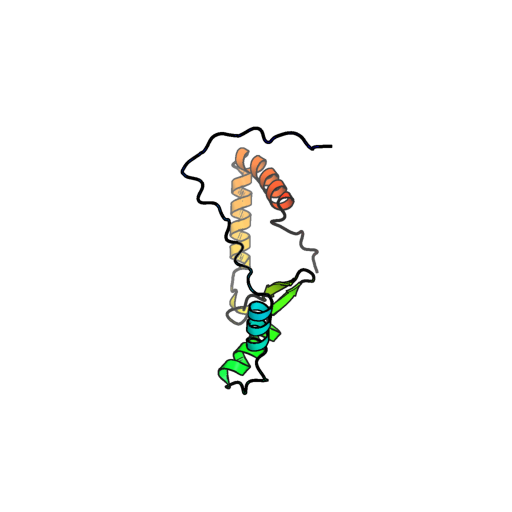.466 17.285 1.00 93.38 103 LEU A O 1
ATOM 859 N N . LYS A 1 104 ? -15.821 2.678 19.342 1.00 93.81 104 LYS A N 1
ATOM 860 C CA . LYS A 1 104 ? -16.487 1.449 18.886 1.00 93.81 104 LYS A CA 1
ATOM 861 C C . LYS A 1 104 ? -17.660 1.716 17.951 1.00 93.81 104 LYS A C 1
ATOM 863 O O . LYS A 1 104 ? -17.835 0.992 16.979 1.00 93.81 104 LYS A O 1
ATOM 868 N N . ASN A 1 105 ? -18.452 2.744 18.236 1.00 93.94 105 ASN A N 1
ATOM 869 C CA . ASN A 1 105 ? -19.621 3.090 17.429 1.00 93.94 105 ASN A CA 1
ATOM 870 C C . ASN A 1 105 ? -19.259 3.888 16.168 1.00 93.94 105 ASN A C 1
ATOM 872 O O . ASN A 1 105 ? -19.992 3.839 15.180 1.00 93.94 105 ASN A O 1
ATOM 876 N N . ALA A 1 106 ? -18.153 4.636 16.193 1.00 94.50 106 ALA A N 1
ATOM 877 C CA . ALA A 1 106 ? -17.677 5.413 15.050 1.00 94.50 106 ALA A CA 1
ATOM 878 C C . ALA A 1 106 ? -16.947 4.549 14.008 1.00 94.50 106 ALA A C 1
ATOM 880 O O . ALA A 1 106 ? -17.067 4.798 12.811 1.00 94.50 106 ALA A O 1
ATOM 881 N N . TYR A 1 107 ? -16.217 3.521 14.450 1.00 92.38 107 TYR A N 1
ATOM 882 C CA . TYR A 1 107 ? -15.380 2.699 13.576 1.00 92.38 107 TYR A CA 1
ATOM 883 C C . TYR A 1 107 ? -16.150 1.976 12.446 1.00 92.38 107 TYR A C 1
ATOM 885 O O . TYR A 1 107 ? -15.711 2.081 11.302 1.00 92.38 107 TYR A O 1
ATOM 893 N N . PRO A 1 108 ? -17.302 1.311 12.685 1.00 90.62 108 PRO A N 1
ATOM 894 C CA . PRO A 1 108 ? -18.077 0.678 11.616 1.00 90.62 108 PRO A CA 1
ATOM 895 C C . PRO A 1 108 ? -18.548 1.677 10.560 1.00 90.62 108 PRO A C 1
ATOM 897 O O . PRO A 1 108 ? -18.373 1.430 9.375 1.00 90.62 108 PRO A O 1
ATOM 900 N N . LYS A 1 109 ? -19.039 2.846 10.995 1.00 93.50 109 LYS A N 1
ATOM 901 C CA . LYS A 1 109 ? -19.509 3.909 10.092 1.00 93.50 109 LYS A CA 1
ATOM 902 C C . LYS A 1 109 ? -18.399 4.369 9.150 1.00 93.50 109 LYS A C 1
ATOM 904 O O . LYS A 1 109 ? -18.605 4.467 7.950 1.00 93.50 109 LYS A O 1
ATOM 909 N N . PHE A 1 110 ? -17.196 4.567 9.689 1.00 92.69 110 PHE A N 1
ATOM 910 C CA . PHE A 1 110 ? -16.027 4.897 8.878 1.00 92.69 110 PHE A CA 1
ATOM 911 C C . PHE A 1 110 ? -15.688 3.793 7.865 1.00 92.69 110 PHE A C 1
ATOM 913 O O . PHE A 1 110 ? -15.323 4.096 6.732 1.00 92.69 110 PHE A O 1
ATOM 920 N N . MET A 1 111 ? -15.783 2.518 8.254 1.00 91.12 111 MET A N 1
ATOM 921 C CA . MET A 1 111 ? -15.492 1.405 7.344 1.00 91.12 111 MET A CA 1
ATOM 922 C C . MET A 1 111 ? -16.515 1.317 6.208 1.00 91.12 111 MET A C 1
ATOM 924 O O . MET A 1 111 ? -16.121 1.037 5.076 1.00 91.12 111 MET A O 1
ATOM 928 N N . ASP A 1 112 ? -17.786 1.600 6.491 1.00 91.56 112 ASP A N 1
ATOM 929 C CA . ASP A 1 112 ? -18.843 1.676 5.480 1.00 91.56 112 ASP A CA 1
ATOM 930 C C . ASP A 1 112 ? -18.575 2.821 4.495 1.00 91.56 112 ASP A C 1
ATOM 932 O O . ASP A 1 112 ? -18.570 2.602 3.280 1.00 91.56 112 ASP A O 1
ATOM 936 N N . ASP A 1 113 ? -18.240 4.013 5.000 1.00 93.31 113 ASP A N 1
ATOM 937 C CA . ASP A 1 113 ? -17.867 5.163 4.170 1.00 93.31 113 ASP A CA 1
ATOM 938 C C . ASP A 1 113 ? -16.645 4.837 3.297 1.00 93.31 113 ASP A C 1
ATOM 940 O O . ASP A 1 113 ? -16.650 5.062 2.087 1.00 93.31 113 ASP A O 1
ATOM 944 N N . TYR A 1 114 ? -15.618 4.217 3.880 1.00 92.06 114 TYR A N 1
ATOM 945 C CA . TYR A 1 114 ? -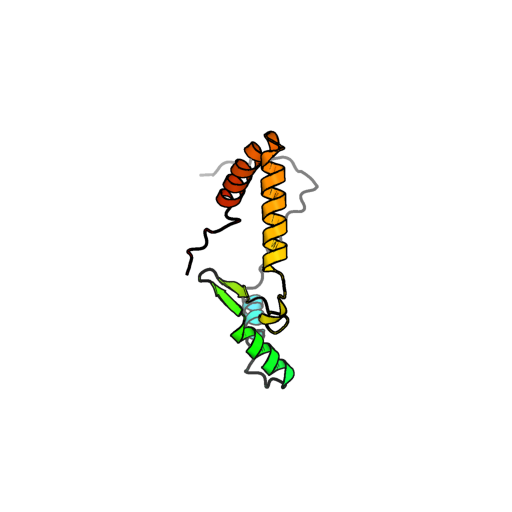14.392 3.831 3.182 1.00 92.06 114 TYR A CA 1
ATOM 946 C C . TYR A 1 114 ? -14.640 2.828 2.043 1.00 92.06 114 TYR A C 1
ATOM 948 O O . TYR A 1 114 ? -14.008 2.911 0.986 1.00 92.06 114 TYR A O 1
ATOM 956 N N . ILE A 1 115 ? -15.577 1.893 2.233 1.00 90.19 115 ILE A N 1
ATOM 957 C CA . ILE A 1 115 ? -16.007 0.952 1.190 1.00 90.19 115 ILE A CA 1
ATOM 958 C C . ILE A 1 115 ? -16.848 1.674 0.131 1.00 90.19 115 ILE A C 1
ATOM 960 O O . ILE A 1 115 ? -16.616 1.470 -1.059 1.00 90.19 115 ILE A O 1
ATOM 964 N N . SER A 1 116 ? -17.784 2.538 0.537 1.00 91.00 116 SER A N 1
ATOM 965 C CA . SER A 1 116 ? -18.669 3.261 -0.389 1.00 91.00 116 SER A CA 1
ATOM 966 C C . SER A 1 116 ? -17.912 4.211 -1.323 1.00 91.00 116 SER A C 1
ATOM 968 O O . SER A 1 116 ? -18.266 4.337 -2.493 1.00 91.00 116 SER A O 1
ATOM 970 N N . LEU A 1 117 ? -16.811 4.798 -0.847 1.00 91.88 117 LEU A N 1
ATOM 971 C CA . LEU A 1 117 ? -15.895 5.615 -1.645 1.00 91.88 117 LEU A CA 1
ATOM 972 C C . LEU A 1 117 ? -15.042 4.794 -2.631 1.00 91.88 117 LEU A C 1
ATOM 974 O O . LEU A 1 117 ? -14.249 5.356 -3.385 1.00 91.88 117 LEU A O 1
ATOM 978 N N . GLY A 1 118 ? -15.165 3.463 -2.630 1.00 86.44 118 GLY A N 1
ATOM 979 C CA . GLY A 1 118 ? -14.403 2.577 -3.507 1.00 86.44 118 GLY A CA 1
ATOM 980 C C . GLY A 1 118 ? -12.922 2.466 -3.136 1.00 86.44 118 GLY A C 1
ATOM 981 O O . GLY A 1 118 ? -12.125 1.980 -3.937 1.00 86.44 118 GLY A O 1
ATOM 982 N N . HIS A 1 119 ? -12.528 2.893 -1.929 1.00 84.25 119 HIS A N 1
ATOM 983 C CA . HIS A 1 119 ? -11.144 2.785 -1.451 1.00 84.25 119 HIS A CA 1
ATOM 984 C C . HIS A 1 119 ? -10.769 1.367 -1.001 1.00 84.25 119 HIS A C 1
ATOM 986 O O . HIS A 1 119 ? -9.589 1.063 -0.830 1.00 84.25 119 HIS A O 1
ATOM 992 N N . LYS A 1 120 ? -11.758 0.485 -0.828 1.00 78.12 120 LYS A N 1
ATOM 993 C CA . LYS A 1 120 ? -11.565 -0.924 -0.487 1.00 78.12 120 LYS A CA 1
ATOM 994 C C . LYS A 1 120 ? -12.446 -1.803 -1.366 1.00 78.12 120 LYS A C 1
ATOM 996 O O . LYS A 1 120 ? -13.652 -1.598 -1.432 1.00 78.12 120 LYS A O 1
ATOM 1001 N N . SER A 1 121 ? -11.855 -2.832 -1.965 1.00 77.88 121 SER A N 1
ATOM 1002 C CA . SER A 1 121 ? -12.591 -3.954 -2.547 1.00 77.88 121 SER A CA 1
ATOM 1003 C C . SER A 1 121 ? -12.650 -5.116 -1.552 1.00 77.88 121 SER A C 1
ATOM 1005 O O . SER A 1 121 ? -11.723 -5.344 -0.769 1.00 77.88 121 SER A O 1
ATOM 1007 N N . LEU A 1 122 ? -13.765 -5.850 -1.547 1.00 76.88 122 LEU A N 1
ATOM 1008 C CA . LEU A 1 122 ? -13.847 -7.115 -0.822 1.00 76.88 122 LEU A CA 1
ATOM 1009 C C . LEU A 1 122 ? -12.925 -8.117 -1.519 1.00 76.88 122 LEU A C 1
ATOM 1011 O O . LEU A 1 122 ? -13.121 -8.435 -2.690 1.00 76.88 122 LEU A O 1
ATOM 1015 N N . SER A 1 123 ? -11.909 -8.604 -0.809 1.00 70.75 123 SER A N 1
ATOM 1016 C CA . SER A 1 123 ? -11.072 -9.687 -1.313 1.00 70.75 123 SER A CA 1
ATOM 1017 C C . SER A 1 123 ? -11.892 -10.973 -1.306 1.00 70.75 123 SER A C 1
ATOM 1019 O O . SER A 1 123 ? -12.229 -11.489 -0.239 1.00 70.75 123 SER A O 1
ATOM 1021 N N . THR A 1 124 ? -12.218 -11.497 -2.482 1.00 68.44 124 THR A N 1
ATOM 1022 C CA . THR A 1 124 ? -12.733 -12.859 -2.622 1.00 68.44 124 THR A CA 1
ATOM 1023 C C . THR A 1 124 ? -11.604 -13.810 -2.227 1.00 68.44 124 THR A C 1
ATOM 1025 O O . THR A 1 124 ? -10.606 -13.900 -2.942 1.00 68.44 124 THR A O 1
ATOM 1028 N N . GLY A 1 125 ? -11.698 -14.427 -1.048 1.00 61.12 125 GLY A N 1
ATOM 1029 C CA . GLY A 1 125 ? -10.677 -15.357 -0.559 1.00 61.12 125 GLY A CA 1
ATOM 1030 C C . GLY A 1 125 ? -10.434 -16.484 -1.566 1.00 61.12 125 GLY A C 1
ATOM 1031 O O . GLY A 1 125 ? -11.395 -17.048 -2.086 1.00 61.12 125 GLY A O 1
ATOM 1032 N N . SER A 1 126 ? -9.159 -16.751 -1.860 1.00 36.06 126 SER A N 1
ATOM 1033 C CA . SER A 1 126 ? -8.674 -17.936 -2.584 1.00 36.06 126 SER A CA 1
ATOM 1034 C C . SER A 1 126 ? -8.187 -18.987 -1.599 1.00 36.06 126 SER A C 1
ATOM 1036 O O . SER A 1 126 ? -7.665 -18.571 -0.538 1.00 36.06 126 SER A O 1
#

Radius of gyration: 29.54 Å; Cα contacts (8 Å, |Δi|>4): 24; chains: 1; bounding box: 58×64×71 Å

pLDDT: mean 77.13, std 18.08, range [33.06, 97.12]

Organism: NCBI:txid1586481

Solvent-accessible surface area (backbone atoms only — not comparable to full-atom values): 8244 Å² total; per-residue (Å²): 137,83,82,83,82,86,81,84,78,83,90,68,98,76,72,82,67,85,78,69,78,62,77,72,48,64,66,57,55,52,51,52,57,56,65,70,61,66,70,92,71,89,65,52,75,68,55,47,52,50,49,52,50,44,65,74,35,42,50,66,48,99,85,67,48,78,46,70,61,82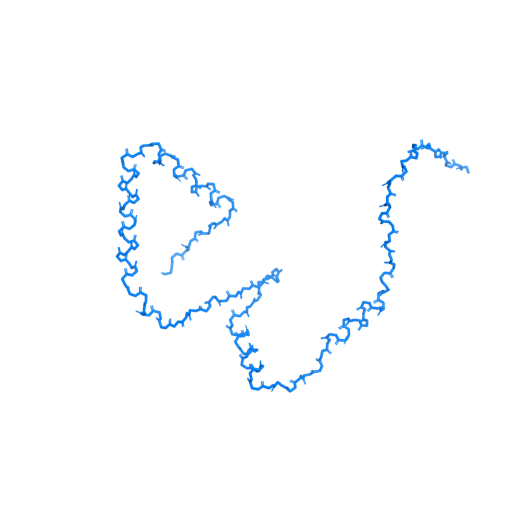,80,72,96,61,70,78,82,72,61,66,69,49,64,63,52,50,51,51,53,50,53,52,50,53,52,49,38,69,75,34,64,68,58,43,64,46,50,60,56,52,51,52,52,42,38,73,72,62,77,48,79,85,80,78,83,128

Secondary structure (DSSP, 8-state):
--PPPP-PPP--TT-----------HHHHHHHHHHHS-------HHHHHHHHHHHHHEEE-TTS-EEEPPPPSS-GGGGTTHHHHHHHHHHHHHHHHHH-HHHHHHHHHHHHHHHHTTS-------

Sequence (126 aa):
MTIPQNKAFPFCPTALFWDNTSLFNIQQLAAFWKVEVLAPKLLNTEEAQCEELFLKTTSRDNIGRFIVRLPFKENIYNLGDSYNIAKRRFLHLENKLKFDMQLKNAYPKFMDDYISLGHKSLSTGS

Nearest PDB structures (foldseek):
  8wvz-assembly1_D  TM=2.931E-01  e=6.631E+00  African swine fever virus
  6ous-assembly1_F  TM=1.909E-01  e=4.715E+00  Human respiratory syncytial virus A2